Protein AF-A0A956V725-F1 (afdb_monomer_lite)

Foldseek 3Di:
DDDLVVLLVLLVQCVVPPDPVSLVVCLPVWFLVVLLVLLQVVLQVQLVVLCVVPNVRNVCSNCCSNVVLVVVLVVVVVVCVVVVHPGDSTSSSSSCSSHSDND

Structure (mmCIF, N/CA/C/O backbone):
data_AF-A0A956V725-F1
#
_entry.id   AF-A0A956V725-F1
#
loop_
_atom_site.group_PDB
_atom_site.id
_atom_site.type_symbol
_atom_site.label_atom_id
_atom_site.label_alt_id
_atom_site.label_comp_id
_atom_site.label_asym_id
_atom_site.label_entity_id
_atom_site.label_seq_id
_atom_site.pdbx_PDB_ins_code
_atom_site.Cartn_x
_atom_site.Cartn_y
_atom_site.Cartn_z
_atom_site.occupancy
_atom_site.B_iso_or_equiv
_atom_site.auth_seq_id
_atom_site.auth_comp_id
_atom_site.auth_asym_id
_atom_site.auth_atom_id
_atom_site.pdbx_PDB_model_num
ATOM 1 N N . MET A 1 1 ? 3.179 10.129 11.686 1.00 77.94 1 MET A N 1
ATOM 2 C CA . MET A 1 1 ? 3.816 9.375 10.593 1.00 77.94 1 MET A CA 1
ATOM 3 C C . MET A 1 1 ? 4.349 8.094 11.187 1.00 77.94 1 MET A C 1
ATOM 5 O O . MET A 1 1 ? 5.145 8.166 12.122 1.00 77.94 1 MET A O 1
ATOM 9 N N . ALA A 1 2 ? 3.841 6.963 10.714 1.00 87.62 2 ALA A N 1
ATOM 10 C CA . ALA A 1 2 ? 4.284 5.643 11.144 1.00 87.62 2 ALA A CA 1
ATOM 11 C C . ALA A 1 2 ? 5.670 5.337 10.561 1.00 87.62 2 ALA A C 1
ATOM 13 O O . ALA A 1 2 ? 5.997 5.741 9.444 1.00 87.62 2 ALA A O 1
ATOM 14 N N . GLN A 1 3 ? 6.500 4.615 11.308 1.00 94.25 3 GLN A N 1
ATOM 15 C CA . GLN A 1 3 ? 7.783 4.156 10.774 1.00 94.25 3 GLN A CA 1
ATOM 16 C C . GLN A 1 3 ? 7.573 2.911 9.906 1.00 94.25 3 GLN A C 1
ATOM 18 O O . GLN A 1 3 ? 6.764 2.049 10.236 1.00 94.25 3 GLN A O 1
ATOM 23 N N . VAL A 1 4 ? 8.355 2.751 8.834 1.00 94.19 4 VAL A N 1
ATOM 24 C CA . VAL A 1 4 ? 8.256 1.571 7.948 1.00 94.19 4 VAL A CA 1
ATOM 25 C C . VAL A 1 4 ? 8.417 0.258 8.727 1.00 94.19 4 VAL A C 1
ATOM 27 O O . VAL A 1 4 ? 7.700 -0.703 8.474 1.00 94.19 4 VAL A O 1
ATOM 30 N N . SER A 1 5 ? 9.309 0.217 9.721 1.00 95.31 5 SER A N 1
ATOM 31 C CA . SER A 1 5 ? 9.511 -0.956 10.587 1.00 95.31 5 SER A CA 1
ATOM 32 C C . SER A 1 5 ? 8.289 -1.309 11.441 1.00 95.31 5 SER A C 1
ATOM 34 O O . SER A 1 5 ? 8.093 -2.474 11.787 1.00 95.31 5 SER A O 1
ATOM 36 N N . GLU A 1 6 ? 7.475 -0.318 11.792 1.00 95.56 6 GLU A N 1
ATOM 37 C CA . GLU A 1 6 ? 6.207 -0.504 12.486 1.00 95.56 6 GLU A CA 1
ATOM 38 C C . GLU A 1 6 ? 5.157 -1.053 11.518 1.00 95.56 6 GLU A C 1
ATOM 40 O O . GLU A 1 6 ? 4.541 -2.077 11.803 1.00 95.56 6 GLU A O 1
ATOM 45 N N . MET A 1 7 ? 5.044 -0.457 10.327 1.00 96.38 7 MET A N 1
ATOM 46 C CA . MET A 1 7 ? 4.117 -0.911 9.285 1.00 96.38 7 MET A CA 1
ATOM 47 C C . MET A 1 7 ? 4.373 -2.365 8.872 1.00 96.38 7 MET A C 1
ATOM 49 O O . MET A 1 7 ? 3.421 -3.118 8.717 1.00 96.38 7 MET A O 1
ATOM 53 N N . ILE A 1 8 ? 5.634 -2.807 8.783 1.00 96.19 8 ILE A N 1
ATOM 54 C CA . ILE A 1 8 ? 5.980 -4.222 8.531 1.00 96.19 8 ILE A CA 1
ATOM 55 C C . ILE A 1 8 ? 5.419 -5.141 9.630 1.00 96.19 8 ILE A C 1
ATOM 57 O O . ILE A 1 8 ? 4.880 -6.212 9.351 1.00 96.19 8 ILE A O 1
ATOM 61 N N . GLN A 1 9 ? 5.517 -4.738 10.900 1.00 95.50 9 GLN A N 1
ATOM 62 C CA . GLN A 1 9 ? 4.992 -5.540 12.009 1.00 95.50 9 GLN A CA 1
ATOM 63 C C . GLN A 1 9 ? 3.464 -5.616 11.984 1.00 95.50 9 GLN A C 1
ATOM 65 O O . GLN A 1 9 ? 2.909 -6.694 12.204 1.00 95.50 9 GLN A O 1
ATOM 70 N N . GLN A 1 10 ? 2.804 -4.496 11.689 1.00 95.75 10 GLN A N 1
ATOM 71 C CA . GLN A 1 10 ? 1.350 -4.422 11.560 1.00 95.75 10 GLN A CA 1
ATOM 72 C C . GLN A 1 10 ? 0.852 -5.223 10.347 1.00 95.75 10 GLN A C 1
ATOM 74 O O . GLN A 1 10 ? -0.065 -6.025 10.485 1.00 95.75 10 GLN A O 1
ATOM 79 N N . SER A 1 11 ? 1.510 -5.085 9.193 1.00 95.88 11 SER A N 1
ATOM 80 C CA . SER A 1 11 ? 1.284 -5.872 7.972 1.00 95.88 11 SER A CA 1
ATOM 81 C C . SER A 1 11 ? 1.331 -7.369 8.260 1.00 95.88 11 SER A C 1
ATOM 83 O O . SER A 1 11 ? 0.377 -8.100 7.980 1.00 95.88 11 SER A O 1
ATOM 85 N N . ARG A 1 12 ? 2.377 -7.826 8.960 1.00 95.62 12 ARG A N 1
ATOM 86 C CA . ARG A 1 12 ? 2.479 -9.218 9.402 1.00 95.62 12 ARG A CA 1
ATOM 87 C C . ARG A 1 12 ? 1.285 -9.636 10.258 1.00 95.62 12 ARG A C 1
ATOM 89 O O . ARG A 1 12 ? 0.774 -10.739 10.072 1.00 95.62 12 ARG A O 1
ATOM 96 N N . GLU A 1 13 ? 0.843 -8.813 11.207 1.00 95.06 13 GLU A N 1
ATOM 97 C CA . GLU A 1 13 ? -0.319 -9.138 12.044 1.00 95.06 13 GLU A CA 1
ATOM 98 C C . GLU A 1 13 ? -1.614 -9.212 11.226 1.00 95.06 13 GLU A C 1
ATOM 100 O O . GLU A 1 13 ? -2.335 -10.203 11.329 1.00 95.06 13 GLU A O 1
ATOM 105 N N . VAL A 1 14 ? -1.866 -8.224 10.368 1.00 94.69 14 VAL A N 1
ATOM 106 C CA . VAL A 1 14 ? -3.041 -8.163 9.489 1.00 94.69 14 VAL A CA 1
ATOM 107 C C . VAL A 1 14 ? -3.112 -9.382 8.564 1.00 94.69 14 VAL A C 1
ATOM 109 O O . VAL A 1 14 ? -4.170 -9.994 8.422 1.00 94.69 14 VAL A O 1
ATOM 112 N N . VAL A 1 15 ? -1.981 -9.777 7.979 1.00 94.38 15 VAL A N 1
ATOM 113 C CA . VAL A 1 15 ? -1.894 -10.899 7.033 1.00 94.38 15 VAL A CA 1
ATOM 114 C C . VAL A 1 15 ? -1.996 -12.250 7.741 1.00 94.38 15 VAL A C 1
ATOM 116 O O . VAL A 1 15 ? -2.622 -13.173 7.224 1.00 94.38 15 VAL A O 1
ATOM 119 N N . THR A 1 16 ? -1.400 -12.394 8.928 1.00 95.69 16 THR A N 1
ATOM 120 C CA . THR A 1 16 ? -1.404 -13.674 9.664 1.00 95.69 16 THR A CA 1
ATOM 121 C C . THR A 1 16 ? -2.652 -13.884 10.518 1.00 95.69 16 THR A C 1
ATOM 123 O O . THR A 1 16 ? -2.984 -15.026 10.840 1.00 95.69 16 THR A O 1
ATOM 126 N N . LYS A 1 17 ? -3.354 -12.808 10.888 1.00 94.50 17 LYS A N 1
ATOM 127 C CA . LYS A 1 17 ? -4.581 -12.832 11.695 1.00 94.50 17 LYS A CA 1
ATOM 128 C C . LYS A 1 17 ? -5.655 -11.930 11.068 1.00 94.50 17 LYS A C 1
ATOM 130 O O . LYS A 1 17 ? -6.051 -10.939 11.690 1.00 94.50 17 LYS A O 1
ATOM 135 N N . PRO A 1 18 ? -6.152 -12.252 9.862 1.00 92.19 18 PRO A N 1
ATOM 136 C CA . PRO A 1 18 ? -7.112 -11.406 9.163 1.00 92.19 18 PRO A CA 1
ATOM 137 C C . PRO A 1 18 ? -8.462 -11.410 9.891 1.00 92.19 18 PRO A C 1
ATOM 139 O O . PRO A 1 18 ? -9.162 -12.421 9.938 1.00 92.19 18 PRO A O 1
ATOM 142 N N . SER A 1 19 ? -8.829 -10.277 10.488 1.00 92.75 19 SER A N 1
ATOM 143 C CA . SER A 1 19 ? -10.119 -10.081 11.157 1.00 92.75 19 SER A CA 1
ATOM 144 C C . SER A 1 19 ? -10.464 -8.598 11.212 1.00 92.75 19 SER A C 1
ATOM 146 O O . SER A 1 19 ? -9.551 -7.776 11.241 1.00 92.75 19 SER A O 1
ATOM 148 N N . VAL A 1 20 ? -11.755 -8.252 11.279 1.00 89.81 20 VAL A N 1
ATOM 149 C CA . VAL A 1 20 ? -12.214 -6.854 11.423 1.00 89.81 20 VAL A CA 1
ATOM 150 C C . VAL A 1 20 ? -11.490 -6.163 12.579 1.00 89.81 20 VAL A C 1
ATOM 152 O O . VAL A 1 20 ? -10.888 -5.117 12.382 1.00 89.81 20 VAL A O 1
ATOM 155 N N . ALA A 1 21 ? -11.410 -6.826 13.734 1.00 92.00 21 ALA A N 1
ATOM 156 C CA . ALA A 1 21 ? -10.706 -6.310 14.904 1.00 92.00 21 ALA A CA 1
ATOM 157 C C . ALA A 1 21 ? -9.201 -6.066 14.667 1.00 92.00 21 ALA A C 1
ATOM 159 O O . ALA A 1 21 ? -8.629 -5.156 15.261 1.00 92.00 21 ALA A O 1
ATOM 160 N N . SER A 1 22 ? -8.542 -6.868 13.821 1.00 90.44 22 SER A N 1
ATOM 161 C CA . SER A 1 22 ? -7.131 -6.660 13.459 1.00 90.44 22 SER A CA 1
ATOM 162 C C . SER A 1 22 ? -6.950 -5.456 12.531 1.00 90.44 22 SER A C 1
ATOM 164 O O . SER A 1 22 ? -5.959 -4.748 12.657 1.00 90.44 22 SER A O 1
ATOM 166 N N . PHE A 1 23 ? -7.889 -5.223 11.610 1.00 88.88 23 PHE A N 1
ATOM 167 C CA . PHE A 1 23 ? -7.859 -4.068 10.708 1.00 88.88 23 PHE A CA 1
ATOM 168 C C . PHE A 1 23 ? -8.189 -2.767 11.452 1.00 88.88 23 PHE A C 1
ATOM 170 O O . PHE A 1 23 ? -7.416 -1.817 11.376 1.00 88.88 23 PHE A O 1
ATOM 177 N N . GLU A 1 24 ? -9.269 -2.756 12.239 1.00 90.81 24 GLU A N 1
ATOM 178 C CA . GLU A 1 24 ? -9.689 -1.604 13.055 1.00 90.81 24 GLU A CA 1
ATOM 179 C C . GLU A 1 24 ? -8.606 -1.194 14.060 1.00 90.81 24 GLU A C 1
ATOM 181 O O . GLU A 1 24 ? -8.381 -0.011 14.291 1.00 90.81 24 GLU A O 1
ATOM 186 N N . ARG A 1 25 ? -7.846 -2.156 14.609 1.00 93.31 25 ARG A N 1
ATOM 187 C CA . ARG A 1 25 ? -6.723 -1.865 15.516 1.00 93.31 25 ARG A CA 1
ATOM 188 C C . ARG A 1 25 ? -5.705 -0.889 14.918 1.00 93.31 25 ARG A C 1
ATOM 190 O O . ARG A 1 25 ? -5.098 -0.133 15.675 1.00 93.31 25 ARG A O 1
ATOM 197 N N . TYR A 1 26 ? -5.491 -0.930 13.605 1.00 94.69 26 TYR A N 1
ATOM 198 C CA . TYR A 1 26 ? -4.469 -0.129 12.934 1.00 94.69 26 TYR A CA 1
ATOM 199 C C . TYR A 1 26 ? -5.033 1.007 12.088 1.00 94.69 26 TYR A C 1
ATOM 201 O O . TYR A 1 26 ? -4.249 1.773 11.534 1.00 94.69 26 TYR A O 1
ATOM 209 N N . GLU A 1 27 ? -6.354 1.172 12.017 1.00 90.75 27 GLU A N 1
ATOM 210 C CA . GLU A 1 27 ? -6.969 2.119 11.084 1.00 90.75 27 GLU A CA 1
ATOM 211 C C . GLU A 1 27 ? -6.513 3.564 11.305 1.00 90.75 27 GLU A C 1
ATOM 213 O O . GLU A 1 27 ? -6.259 4.286 10.346 1.00 90.75 27 GLU A O 1
ATOM 218 N N . THR A 1 28 ? -6.278 3.953 12.560 1.00 92.56 28 THR A N 1
ATOM 219 C CA . THR A 1 28 ? -5.802 5.293 12.930 1.00 92.56 28 THR A CA 1
ATOM 220 C C . THR A 1 28 ? -4.294 5.360 13.190 1.00 92.56 28 THR A C 1
ATOM 222 O O . THR A 1 28 ? -3.807 6.350 13.736 1.00 92.56 28 THR A O 1
ATOM 225 N N . SER A 1 29 ? -3.541 4.298 12.886 1.00 94.00 29 SER A N 1
ATOM 226 C CA . SER A 1 29 ? -2.105 4.223 13.206 1.00 94.00 29 SER A CA 1
ATOM 227 C C . SER A 1 29 ? -1.220 4.970 12.203 1.00 94.00 29 SER A C 1
ATOM 229 O O . SER A 1 29 ? -0.037 5.191 12.464 1.00 94.00 29 SER A O 1
ATOM 231 N N . GLY A 1 30 ? -1.780 5.437 11.087 1.00 93.25 30 GLY A N 1
ATOM 232 C CA . GLY A 1 30 ? -1.063 6.303 10.164 1.00 93.25 30 GLY A CA 1
ATOM 233 C C . GLY A 1 30 ? -1.961 7.043 9.189 1.00 93.25 30 GLY A C 1
ATOM 234 O O . GLY A 1 30 ? -3.161 7.194 9.392 1.00 93.25 30 GLY A O 1
ATOM 235 N N . THR A 1 31 ? -1.322 7.577 8.156 1.00 95.81 31 THR A N 1
ATOM 236 C CA . THR A 1 31 ? -1.908 8.514 7.193 1.00 95.81 31 THR A CA 1
ATOM 237 C C . THR A 1 31 ? -1.818 7.974 5.769 1.00 95.81 31 THR A C 1
ATOM 239 O O . THR A 1 31 ? -1.072 7.028 5.491 1.00 95.81 31 THR A O 1
ATOM 242 N N . MET A 1 32 ? -2.489 8.632 4.821 1.00 94.62 32 MET A N 1
ATOM 243 C CA . MET A 1 32 ? -2.293 8.355 3.399 1.00 94.62 32 MET A CA 1
ATOM 244 C C . MET A 1 32 ? -0.830 8.538 2.976 1.00 94.62 32 MET A C 1
ATOM 246 O O . MET A 1 32 ? -0.337 7.769 2.157 1.00 94.62 32 MET A O 1
ATOM 250 N N . GLN A 1 33 ? -0.097 9.500 3.546 1.00 95.56 33 GLN A N 1
ATOM 251 C CA . GLN A 1 33 ? 1.328 9.663 3.241 1.00 95.56 33 GLN A CA 1
ATOM 252 C C . GLN A 1 33 ? 2.146 8.434 3.667 1.00 95.56 33 GLN A C 1
ATOM 254 O O . GLN A 1 33 ? 2.999 7.981 2.903 1.00 95.56 33 GLN A O 1
ATOM 259 N N . ASP A 1 34 ? 1.863 7.870 4.844 1.00 96.56 34 ASP A N 1
ATOM 260 C CA . ASP A 1 34 ? 2.529 6.655 5.329 1.00 96.56 34 ASP A CA 1
ATOM 261 C C . ASP A 1 34 ? 2.225 5.460 4.402 1.00 96.56 34 ASP A C 1
ATOM 263 O O . ASP A 1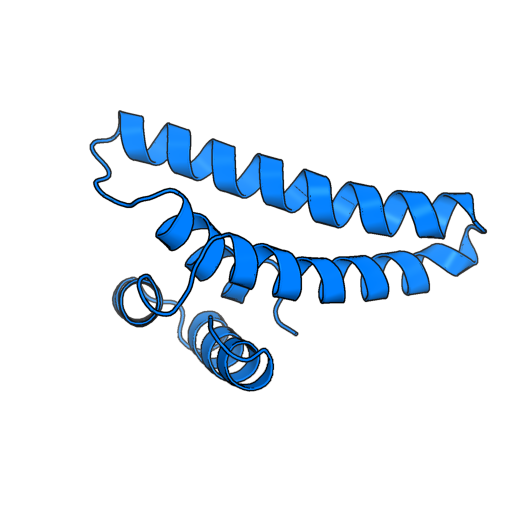 34 ? 3.136 4.738 3.990 1.00 96.56 34 ASP A O 1
ATOM 267 N N . ALA A 1 35 ? 0.962 5.320 3.978 1.00 96.44 35 ALA A N 1
ATOM 268 C CA . ALA A 1 35 ? 0.537 4.317 3.000 1.00 96.44 35 ALA A CA 1
ATOM 269 C C . ALA A 1 35 ? 1.312 4.432 1.677 1.00 96.44 35 ALA A C 1
ATOM 271 O O . ALA A 1 35 ? 1.796 3.436 1.138 1.00 96.44 35 ALA A O 1
ATOM 272 N N . LEU A 1 36 ? 1.475 5.656 1.162 1.00 95.81 36 LEU A N 1
ATOM 273 C CA . LEU A 1 36 ? 2.207 5.903 -0.080 1.00 95.81 36 LEU A CA 1
ATOM 274 C C . LEU A 1 36 ? 3.690 5.581 0.038 1.00 95.81 36 LEU A C 1
ATOM 276 O O . LEU A 1 36 ? 4.252 5.036 -0.908 1.00 95.81 36 LEU A O 1
ATOM 280 N N . ILE A 1 37 ? 4.321 5.874 1.175 1.00 96.44 37 ILE A N 1
ATOM 281 C CA . ILE A 1 37 ? 5.721 5.503 1.413 1.00 96.44 37 ILE A CA 1
ATOM 282 C C . ILE A 1 37 ? 5.867 3.977 1.393 1.00 96.44 37 ILE A C 1
ATOM 284 O O . ILE A 1 37 ? 6.754 3.452 0.718 1.00 96.44 37 ILE A O 1
ATOM 288 N N . TYR A 1 38 ? 4.975 3.260 2.076 1.00 96.50 38 TYR A N 1
ATOM 289 C CA . TYR A 1 38 ? 5.015 1.800 2.147 1.00 96.50 38 TYR A CA 1
ATOM 290 C C . TYR A 1 38 ? 4.795 1.146 0.772 1.00 96.50 38 TYR A C 1
ATOM 292 O O . TYR A 1 38 ? 5.579 0.295 0.345 1.00 96.50 38 TYR A O 1
ATOM 300 N N . VAL A 1 39 ? 3.806 1.619 0.007 1.00 97.56 39 VAL A N 1
ATOM 301 C CA . VAL A 1 39 ? 3.546 1.129 -1.358 1.00 97.56 39 VAL A CA 1
ATOM 302 C C . VAL A 1 39 ? 4.624 1.586 -2.349 1.00 97.56 39 VAL A C 1
ATOM 304 O O . VAL A 1 39 ? 4.915 0.868 -3.302 1.00 97.56 39 VAL A O 1
ATOM 307 N N . ALA A 1 40 ? 5.289 2.725 -2.137 1.00 97.06 40 ALA A N 1
ATOM 308 C CA . ALA A 1 40 ? 6.418 3.140 -2.972 1.00 97.06 40 ALA A CA 1
ATOM 309 C C . ALA A 1 40 ? 7.612 2.180 -2.852 1.00 97.06 40 ALA A C 1
ATOM 311 O O . ALA A 1 40 ? 8.263 1.896 -3.859 1.00 97.06 40 ALA A O 1
ATOM 312 N N . ILE A 1 41 ? 7.865 1.623 -1.662 1.00 97.25 41 ILE A N 1
ATOM 313 C CA . ILE A 1 41 ? 8.881 0.574 -1.473 1.00 97.25 41 ILE A CA 1
ATOM 314 C C . ILE A 1 41 ? 8.510 -0.665 -2.298 1.00 97.25 41 ILE A C 1
ATOM 316 O O . ILE A 1 41 ? 9.335 -1.196 -3.042 1.00 97.25 41 ILE A O 1
ATOM 320 N N . ALA A 1 42 ? 7.245 -1.078 -2.243 1.00 95.25 42 ALA A N 1
ATOM 321 C CA . ALA A 1 42 ? 6.727 -2.179 -3.048 1.00 95.25 42 ALA A CA 1
ATOM 322 C C . ALA A 1 42 ? 6.828 -1.937 -4.558 1.00 95.25 42 ALA A C 1
ATOM 324 O O . ALA A 1 42 ? 7.165 -2.838 -5.328 1.00 95.25 42 ALA A O 1
ATOM 325 N N . ALA A 1 43 ? 6.533 -0.710 -4.987 1.00 97.25 43 ALA A N 1
ATOM 326 C CA . ALA A 1 43 ? 6.614 -0.296 -6.376 1.00 97.25 43 ALA A CA 1
ATOM 327 C C . ALA A 1 43 ? 8.064 -0.324 -6.870 1.00 97.25 43 ALA A C 1
ATOM 329 O O . ALA A 1 43 ? 8.313 -0.784 -7.983 1.00 97.25 43 ALA A O 1
ATOM 330 N N . ALA A 1 44 ? 9.025 0.085 -6.034 1.00 97.56 44 ALA A N 1
ATOM 331 C CA . ALA A 1 44 ? 10.445 -0.037 -6.342 1.00 97.56 44 ALA A CA 1
ATOM 332 C C . ALA A 1 44 ? 10.858 -1.508 -6.524 1.00 97.56 44 ALA A C 1
ATOM 334 O O . ALA A 1 44 ? 11.506 -1.833 -7.517 1.00 97.56 44 ALA A O 1
ATOM 335 N N . ILE A 1 45 ? 10.424 -2.409 -5.633 1.00 96.38 45 ILE A N 1
ATOM 336 C CA . ILE A 1 45 ? 10.668 -3.858 -5.768 1.00 96.38 45 ILE A CA 1
ATOM 337 C C . ILE A 1 45 ? 1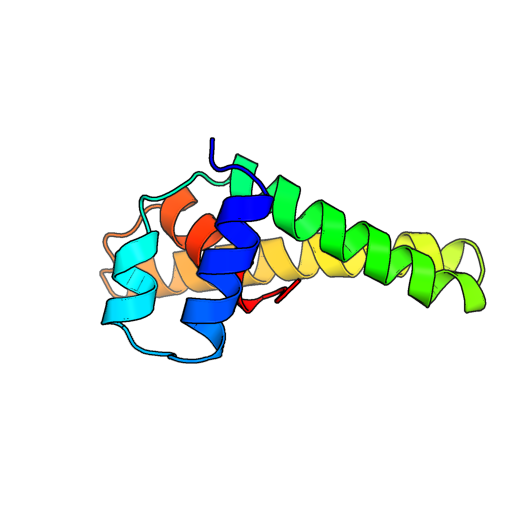0.048 -4.388 -7.067 1.00 96.38 45 ILE A C 1
ATOM 339 O O . ILE A 1 45 ? 10.725 -5.049 -7.850 1.00 96.38 45 ILE A O 1
ATOM 343 N N . SER A 1 46 ? 8.788 -4.048 -7.337 1.00 96.00 46 SER A N 1
ATOM 344 C CA . SER A 1 46 ? 8.070 -4.481 -8.543 1.00 96.00 46 SER A CA 1
ATOM 345 C C . SER A 1 46 ? 8.745 -3.986 -9.824 1.00 96.00 46 SER A C 1
ATOM 347 O O . SER A 1 46 ? 8.882 -4.741 -10.785 1.00 96.00 46 SER A O 1
ATOM 349 N N . GLY A 1 47 ? 9.233 -2.743 -9.830 1.00 97.38 47 GLY A N 1
ATOM 350 C CA . GLY A 1 47 ? 10.046 -2.208 -10.918 1.00 97.38 47 GLY A CA 1
ATOM 351 C C . GLY A 1 47 ? 11.343 -2.989 -11.109 1.00 97.38 47 GLY A C 1
ATOM 352 O O . GLY A 1 47 ? 11.666 -3.378 -12.229 1.00 97.38 47 GLY A O 1
ATOM 353 N N . LEU A 1 48 ? 12.086 -3.251 -10.030 1.00 97.62 48 LEU A N 1
ATOM 354 C CA . LEU A 1 48 ? 13.338 -4.012 -10.098 1.00 97.62 48 LEU A CA 1
ATOM 355 C C . LEU A 1 48 ? 13.118 -5.423 -10.657 1.00 97.62 48 LEU A C 1
ATOM 357 O O . LEU A 1 48 ? 13.909 -5.877 -11.480 1.00 97.62 48 LEU A O 1
ATOM 361 N N . LEU A 1 49 ? 12.024 -6.089 -10.280 1.00 96.00 49 LEU A N 1
ATOM 362 C CA . LEU A 1 49 ? 11.637 -7.382 -10.855 1.00 96.00 49 LEU A CA 1
ATOM 363 C C . LEU A 1 49 ? 11.273 -7.266 -12.345 1.00 96.00 49 LEU A C 1
ATOM 365 O O . LEU A 1 49 ? 11.605 -8.146 -13.138 1.00 96.00 49 LEU A O 1
ATOM 369 N N . GLY A 1 50 ? 10.645 -6.158 -12.742 1.00 96.81 50 GLY A N 1
ATOM 370 C CA . GLY A 1 50 ? 10.323 -5.846 -14.135 1.00 96.81 50 GLY A CA 1
ATOM 371 C C . GLY A 1 50 ? 11.536 -5.511 -15.011 1.00 96.81 50 GLY A C 1
ATOM 372 O O . GLY A 1 50 ? 11.415 -5.522 -16.236 1.00 96.81 50 GLY A O 1
ATOM 373 N N . LEU A 1 51 ? 12.713 -5.257 -14.428 1.00 96.06 51 LEU A N 1
ATOM 374 C CA . LEU A 1 51 ? 13.911 -4.837 -15.165 1.00 96.06 51 LEU A CA 1
ATOM 375 C C . LEU A 1 51 ? 14.381 -5.869 -16.207 1.00 96.06 51 LEU A C 1
ATOM 377 O O . LEU A 1 51 ? 15.009 -5.492 -17.195 1.00 96.06 51 LEU A O 1
ATOM 381 N N . GLY A 1 52 ? 14.029 -7.150 -16.047 1.00 94.81 52 GLY A N 1
ATOM 382 C CA . GLY A 1 52 ? 14.285 -8.190 -17.054 1.00 94.81 52 GLY A CA 1
ATOM 383 C C . GLY A 1 52 ? 13.607 -7.929 -18.409 1.00 94.81 52 GLY A C 1
ATOM 384 O O . GLY A 1 52 ? 14.102 -8.379 -19.437 1.00 94.81 52 GLY A O 1
ATOM 385 N N . GLY A 1 53 ? 12.520 -7.148 -18.429 1.00 95.31 53 GLY A N 1
ATOM 386 C CA . GLY A 1 53 ? 11.871 -6.636 -19.643 1.00 95.31 53 GLY A CA 1
ATOM 387 C C . GLY A 1 53 ? 12.450 -5.304 -20.146 1.00 95.31 53 GLY A C 1
ATOM 388 O O . GLY A 1 53 ? 11.836 -4.639 -20.980 1.00 95.31 53 GLY A O 1
ATOM 389 N N . GLY A 1 54 ? 13.599 -4.876 -19.614 1.00 96.94 54 GLY A N 1
ATOM 390 C CA . GLY A 1 54 ? 14.228 -3.586 -19.885 1.00 96.94 54 GLY A CA 1
ATOM 391 C C . GLY A 1 54 ? 13.618 -2.427 -19.090 1.00 96.94 54 GLY A C 1
ATOM 392 O O . GLY A 1 54 ? 12.823 -2.609 -18.167 1.00 96.94 54 GLY A O 1
ATOM 393 N N . ILE A 1 55 ? 13.977 -1.197 -19.475 1.00 96.81 55 ILE A N 1
ATOM 394 C CA . ILE A 1 55 ? 13.499 0.036 -18.817 1.00 96.81 55 ILE A CA 1
ATOM 395 C C . ILE A 1 55 ? 11.965 0.138 -18.867 1.00 96.81 55 ILE A C 1
ATOM 397 O O . ILE A 1 55 ? 11.348 0.624 -17.922 1.00 96.81 55 ILE A O 1
ATOM 401 N N . GLY A 1 56 ? 11.339 -0.368 -19.935 1.00 97.56 56 GLY A N 1
ATOM 402 C CA . GLY A 1 56 ? 9.880 -0.427 -20.043 1.00 97.56 56 GLY A CA 1
ATOM 403 C C . GLY A 1 56 ? 9.242 -1.260 -18.929 1.00 97.56 56 GLY A C 1
ATOM 404 O O . GLY A 1 56 ? 8.258 -0.825 -18.336 1.00 97.56 56 GLY A O 1
ATOM 405 N N . GLY A 1 57 ? 9.836 -2.407 -18.584 1.00 97.50 57 GLY A N 1
ATOM 406 C CA . GLY A 1 57 ? 9.370 -3.248 -17.482 1.00 97.50 57 GLY A CA 1
ATOM 407 C C . GLY A 1 57 ? 9.584 -2.609 -16.106 1.00 97.50 57 GLY A C 1
ATOM 408 O O . GLY A 1 57 ? 8.682 -2.668 -15.272 1.00 97.50 57 GLY A O 1
ATOM 409 N N . LEU A 1 58 ? 10.710 -1.914 -15.897 1.00 97.12 58 LEU A N 1
ATOM 410 C CA . LEU A 1 58 ? 10.965 -1.128 -14.680 1.00 97.12 58 LEU A CA 1
ATOM 411 C C . LEU A 1 58 ? 9.876 -0.069 -14.457 1.00 97.12 58 LEU A C 1
ATOM 413 O O . LEU A 1 58 ? 9.248 -0.027 -13.399 1.00 97.12 58 LEU A O 1
ATOM 417 N N . ILE A 1 59 ? 9.644 0.780 -15.464 1.00 97.62 59 ILE A N 1
ATOM 418 C CA . ILE A 1 59 ? 8.662 1.868 -15.379 1.00 97.62 59 ILE A CA 1
ATOM 419 C C . ILE A 1 59 ? 7.256 1.292 -15.228 1.00 97.62 59 ILE A C 1
ATOM 421 O O . ILE A 1 59 ? 6.506 1.743 -14.363 1.00 97.62 59 ILE A O 1
ATOM 425 N N . SER A 1 60 ? 6.913 0.275 -16.025 1.00 97.12 60 SER A N 1
ATOM 426 C CA . SER A 1 60 ? 5.610 -0.380 -15.940 1.00 97.12 60 SER A CA 1
ATOM 427 C C . SER A 1 60 ? 5.368 -0.931 -14.539 1.00 97.12 60 SER A C 1
ATOM 429 O O . SER A 1 60 ? 4.328 -0.627 -13.974 1.00 97.12 60 SER A O 1
ATOM 431 N N . GLY A 1 61 ? 6.318 -1.666 -13.949 1.00 96.19 61 GLY A N 1
ATOM 432 C CA . GLY A 1 61 ? 6.161 -2.258 -12.617 1.00 96.19 61 GLY A CA 1
ATOM 433 C C . GLY A 1 61 ? 5.929 -1.220 -11.515 1.00 96.19 61 GLY A C 1
ATOM 434 O O . GLY A 1 61 ? 5.060 -1.410 -10.661 1.00 96.19 61 GLY A O 1
ATOM 435 N N . ILE A 1 62 ? 6.644 -0.090 -11.563 1.00 97.31 62 ILE A N 1
ATOM 436 C CA . ILE A 1 62 ? 6.440 1.019 -10.617 1.00 97.31 62 ILE A CA 1
ATOM 437 C C . ILE A 1 62 ? 5.042 1.622 -10.801 1.00 97.31 62 ILE A C 1
ATOM 439 O O . ILE A 1 62 ? 4.274 1.734 -9.842 1.00 97.31 62 ILE A O 1
ATOM 443 N N . VAL A 1 63 ? 4.702 1.994 -12.038 1.00 97.38 63 VAL A N 1
ATOM 444 C CA . VAL A 1 63 ? 3.457 2.700 -12.363 1.00 97.38 63 VAL A CA 1
ATOM 445 C C . VAL A 1 63 ? 2.239 1.832 -12.069 1.00 97.38 63 VAL A C 1
ATOM 447 O O . VAL A 1 63 ? 1.299 2.314 -11.439 1.00 97.38 63 VAL A O 1
ATOM 450 N N . THR A 1 64 ? 2.247 0.557 -12.464 1.00 96.56 64 THR A N 1
ATOM 451 C CA . THR A 1 64 ? 1.116 -0.349 -12.227 1.00 96.56 64 THR A CA 1
ATOM 452 C C . THR A 1 64 ? 0.900 -0.611 -10.744 1.00 96.56 64 THR A C 1
ATOM 454 O O . THR A 1 64 ? -0.247 -0.691 -10.317 1.00 96.56 64 THR A O 1
ATOM 457 N N . THR A 1 65 ? 1.969 -0.702 -9.947 1.00 96.31 65 THR A N 1
ATOM 458 C CA . THR A 1 65 ? 1.854 -0.928 -8.497 1.00 96.31 65 THR A CA 1
ATOM 459 C C . THR A 1 65 ? 1.245 0.281 -7.794 1.00 96.31 65 THR A C 1
ATOM 461 O O . T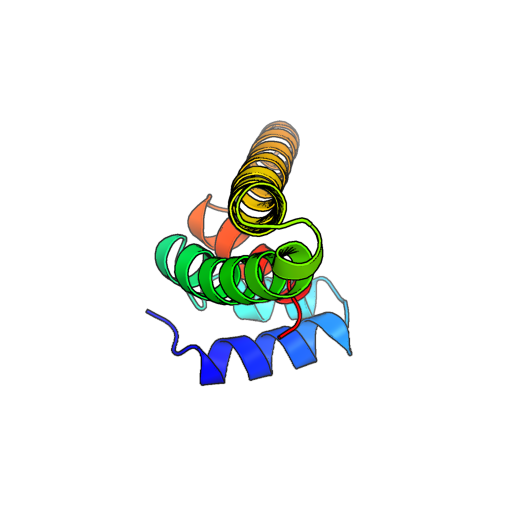HR A 1 65 ? 0.288 0.132 -7.035 1.00 96.31 65 THR A O 1
ATOM 464 N N . LEU A 1 66 ? 1.753 1.484 -8.087 1.00 96.50 66 LEU A N 1
ATOM 465 C CA . LEU A 1 66 ? 1.235 2.720 -7.499 1.00 96.50 66 LEU A CA 1
ATOM 466 C C . LEU A 1 66 ? -0.199 2.997 -7.958 1.00 96.50 66 LEU A C 1
ATOM 468 O O . LEU A 1 66 ? -1.087 3.160 -7.124 1.00 96.50 66 LEU A O 1
ATOM 472 N N . LEU A 1 67 ? -0.448 3.018 -9.272 1.00 97.25 67 LEU A N 1
ATOM 473 C CA . LEU A 1 67 ? -1.786 3.288 -9.802 1.00 97.25 67 LEU A CA 1
ATOM 474 C C . LEU A 1 67 ? -2.791 2.219 -9.378 1.00 97.25 67 LEU A C 1
ATOM 476 O O . LEU A 1 67 ? -3.909 2.567 -9.011 1.00 97.25 67 LEU A O 1
ATOM 480 N N . GLY A 1 68 ? -2.398 0.943 -9.384 1.00 96.94 68 GLY A N 1
ATOM 481 C CA . GLY A 1 68 ? -3.246 -0.155 -8.9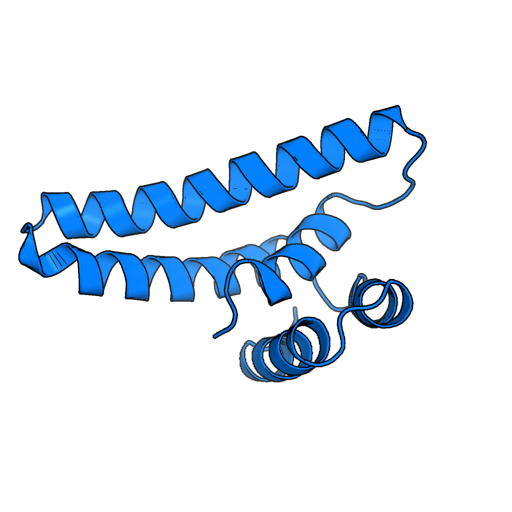30 1.00 96.94 68 GLY A CA 1
ATOM 482 C C . GLY A 1 68 ? -3.697 0.039 -7.484 1.00 96.94 68 GLY A C 1
ATOM 483 O O . GLY A 1 68 ? -4.892 -0.041 -7.208 1.00 96.94 68 GLY A O 1
ATOM 484 N N . PHE A 1 69 ? -2.767 0.392 -6.592 1.00 97.19 69 PHE A N 1
ATOM 485 C CA . PHE A 1 69 ? -3.084 0.694 -5.197 1.00 97.19 69 PHE A CA 1
ATOM 486 C C . PHE A 1 69 ? -4.024 1.897 -5.049 1.00 97.19 69 PHE A C 1
ATOM 488 O O . PHE A 1 69 ? -5.007 1.823 -4.313 1.00 97.19 69 PHE A O 1
ATOM 495 N N . PHE A 1 70 ? -3.751 3.000 -5.752 1.00 96.12 70 PHE A N 1
ATOM 496 C CA . PHE A 1 70 ? -4.596 4.196 -5.696 1.00 96.12 70 PHE A CA 1
ATOM 497 C C . PHE A 1 70 ?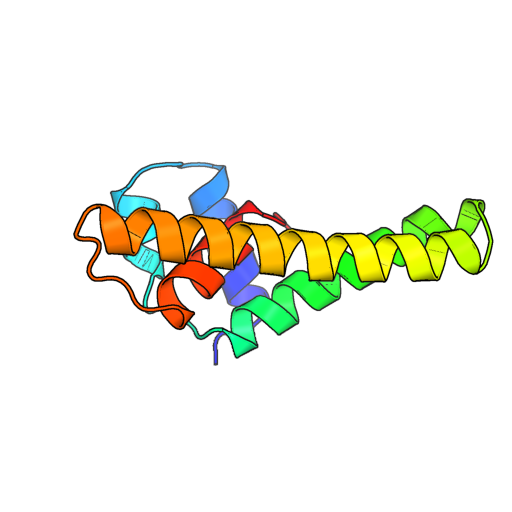 -6.019 3.916 -6.176 1.00 96.12 70 PHE A C 1
ATOM 499 O O . PHE A 1 70 ? -6.981 4.293 -5.506 1.00 96.12 70 PHE A O 1
ATOM 506 N N . ILE A 1 71 ? -6.148 3.244 -7.323 1.00 97.31 71 ILE A N 1
ATOM 507 C CA . ILE A 1 71 ? -7.443 2.879 -7.901 1.00 97.31 71 ILE A CA 1
ATOM 508 C C . ILE A 1 71 ? -8.196 1.969 -6.931 1.00 97.31 71 ILE A C 1
ATOM 510 O O . ILE A 1 71 ? -9.349 2.248 -6.615 1.00 97.31 71 ILE A O 1
ATOM 514 N N . PHE A 1 72 ? -7.542 0.925 -6.417 1.00 96.38 72 PHE A N 1
ATOM 515 C CA . PHE A 1 72 ? -8.135 0.000 -5.455 1.00 96.38 72 PHE A CA 1
ATOM 516 C C . PHE A 1 72 ? -8.644 0.721 -4.200 1.00 96.38 72 PHE A C 1
ATOM 518 O O . PHE A 1 72 ? -9.830 0.643 -3.877 1.00 96.38 72 PHE A O 1
ATOM 525 N N . THR A 1 73 ? -7.771 1.471 -3.530 1.00 96.38 73 THR A N 1
ATOM 526 C CA . THR A 1 73 ? -8.084 2.184 -2.286 1.00 96.38 73 THR A CA 1
ATOM 527 C C . THR A 1 73 ? -9.230 3.172 -2.481 1.00 96.38 73 THR A C 1
ATOM 529 O O . THR A 1 73 ? -10.173 3.192 -1.689 1.00 96.38 73 THR A O 1
ATOM 532 N N . TYR A 1 74 ? -9.197 3.963 -3.558 1.00 96.38 74 TYR A N 1
ATOM 533 C CA . TYR A 1 74 ? -10.232 4.959 -3.818 1.00 96.38 74 TYR A CA 1
ATOM 534 C C . TYR A 1 74 ? -11.576 4.321 -4.182 1.00 96.38 74 TYR A C 1
ATOM 536 O O . TYR A 1 74 ? -12.616 4.778 -3.708 1.00 96.38 74 TYR A O 1
ATOM 544 N N . LEU A 1 75 ? -11.567 3.246 -4.979 1.00 97.56 75 LEU A N 1
ATOM 545 C CA . LEU A 1 75 ? -12.783 2.502 -5.310 1.00 97.56 75 LEU A CA 1
ATOM 546 C C . LEU A 1 75 ? -13.443 1.947 -4.051 1.00 97.56 75 LEU A C 1
ATOM 548 O O . LEU A 1 75 ? -14.644 2.130 -3.867 1.00 97.56 75 LEU A O 1
ATOM 552 N N . ILE A 1 76 ? -12.675 1.313 -3.165 1.00 94.81 76 ILE A N 1
ATOM 553 C CA . ILE A 1 76 ? -13.239 0.754 -1.937 1.00 94.81 76 ILE A CA 1
ATOM 554 C C . ILE A 1 76 ? -13.705 1.855 -0.985 1.00 94.81 76 ILE A C 1
ATOM 556 O O . ILE A 1 76 ? -14.799 1.737 -0.439 1.00 94.81 76 ILE A O 1
ATOM 560 N N . PHE A 1 77 ? -12.948 2.945 -0.831 1.00 96.19 77 PHE A N 1
ATOM 561 C CA . PHE A 1 77 ? -13.398 4.101 -0.055 1.00 96.19 77 PHE A CA 1
ATOM 562 C C . PHE A 1 77 ? -14.740 4.635 -0.576 1.00 96.19 77 PHE A C 1
ATOM 564 O O . PHE A 1 77 ? -15.676 4.839 0.196 1.00 96.19 77 PHE A O 1
ATOM 571 N N . TRP A 1 78 ? -14.866 4.809 -1.893 1.00 97.56 78 TRP A N 1
ATOM 572 C CA . TRP A 1 78 ? -16.084 5.310 -2.527 1.00 97.56 78 TRP A CA 1
ATOM 573 C C . TRP A 1 78 ? -17.273 4.357 -2.350 1.00 97.56 78 TRP A C 1
ATOM 575 O O . TRP A 1 78 ? -18.351 4.791 -1.940 1.00 97.56 78 TRP A O 1
ATOM 585 N N . ILE A 1 79 ? -17.071 3.057 -2.588 1.00 97.44 79 ILE A N 1
ATOM 586 C CA . ILE A 1 79 ? -18.086 2.015 -2.369 1.00 97.44 79 ILE A CA 1
ATOM 587 C C . ILE A 1 79 ? -18.502 1.970 -0.891 1.00 97.44 79 ILE A C 1
ATOM 589 O O . ILE A 1 79 ? -19.693 1.900 -0.584 1.00 97.44 79 ILE A O 1
ATOM 593 N N . GLY A 1 80 ? -17.536 2.040 0.026 1.00 95.25 80 GLY A N 1
ATOM 594 C CA . GLY A 1 80 ? -17.770 2.043 1.467 1.00 95.25 80 GLY A CA 1
ATOM 595 C C . GLY A 1 80 ? -18.584 3.256 1.907 1.00 95.25 80 GLY A C 1
ATOM 596 O O . GLY A 1 80 ? -19.570 3.099 2.626 1.00 95.25 80 GLY A O 1
ATOM 597 N N . LYS A 1 81 ? -18.254 4.456 1.410 1.00 95.88 81 LYS A N 1
ATOM 598 C CA . LYS A 1 81 ? -19.025 5.678 1.688 1.00 95.88 81 LYS A CA 1
ATOM 599 C C . LYS A 1 81 ? -20.480 5.572 1.235 1.00 95.88 81 LYS A C 1
ATOM 601 O O . LYS A 1 81 ? -21.366 5.997 1.971 1.00 95.88 81 LYS A O 1
ATOM 606 N N . GLN A 1 82 ? -20.748 4.981 0.071 1.00 96.69 82 GLN A N 1
ATOM 607 C CA . GLN A 1 82 ? -22.125 4.780 -0.404 1.00 96.69 82 GLN A CA 1
ATOM 608 C C . GLN A 1 82 ? -22.936 3.822 0.467 1.00 96.69 82 GLN A C 1
ATOM 610 O O . GLN A 1 82 ? -24.151 3.962 0.562 1.00 96.69 82 GLN A O 1
ATOM 615 N N . GLN A 1 83 ? -22.267 2.876 1.121 1.00 96.56 83 GLN A N 1
ATOM 616 C CA . GLN A 1 83 ? -22.884 1.915 2.033 1.00 96.56 83 GLN A CA 1
ATOM 617 C C . GLN A 1 83 ? -22.948 2.422 3.486 1.00 96.56 83 GLN A C 1
ATOM 619 O O . GLN A 1 83 ? -23.249 1.650 4.391 1.00 96.56 83 GLN A O 1
ATOM 624 N N . GLY A 1 84 ? -22.684 3.713 3.721 1.00 95.44 84 GLY A N 1
ATOM 625 C CA . GLY A 1 84 ? -22.745 4.330 5.052 1.00 95.44 84 GLY A CA 1
ATOM 626 C C . GLY A 1 84 ? -21.447 4.242 5.862 1.00 95.44 84 GLY A C 1
ATOM 627 O O . GLY A 1 84 ? -21.459 4.526 7.057 1.00 95.44 84 GLY A O 1
ATOM 628 N N . GLY A 1 85 ? -20.326 3.873 5.236 1.00 91.62 85 GLY A N 1
ATOM 629 C CA . GLY A 1 85 ? -19.016 3.816 5.880 1.00 91.62 85 GLY A CA 1
ATOM 630 C C . GLY A 1 85 ? -18.565 5.173 6.431 1.00 91.62 85 GLY A C 1
ATOM 631 O O . GLY A 1 85 ? -18.635 6.210 5.761 1.00 91.62 85 GLY A O 1
ATOM 632 N N . THR A 1 86 ? -18.061 5.172 7.661 1.00 91.69 86 THR A N 1
ATOM 633 C CA . THR A 1 86 ? -17.632 6.386 8.369 1.00 91.69 86 THR A CA 1
ATOM 634 C C . THR A 1 86 ? -16.155 6.705 8.183 1.00 91.69 86 THR A C 1
ATOM 636 O O . THR A 1 86 ? -15.799 7.875 8.291 1.00 91.69 86 THR A O 1
ATOM 639 N N . GLY A 1 87 ? -15.336 5.717 7.808 1.00 90.38 87 GLY A N 1
ATOM 640 C CA . GLY A 1 87 ? -13.884 5.859 7.689 1.00 90.38 87 GLY A CA 1
ATOM 641 C C . GLY A 1 87 ? -13.428 6.979 6.747 1.00 90.38 87 GLY A C 1
ATOM 642 O O . GLY A 1 87 ? -14.139 7.366 5.803 1.00 90.38 87 GLY A O 1
ATOM 643 N N . SER A 1 88 ? -12.250 7.521 7.030 1.00 95.00 88 SER A N 1
ATOM 644 C CA . SER A 1 88 ? -11.552 8.531 6.236 1.00 95.00 88 SER A CA 1
ATOM 645 C C . SER A 1 88 ? -10.686 7.893 5.142 1.00 95.00 88 SER A C 1
ATOM 647 O O . SER A 1 88 ? -10.390 6.700 5.168 1.00 95.00 88 SER A O 1
ATOM 649 N N . LEU A 1 89 ? -10.278 8.687 4.146 1.00 95.12 89 LEU A N 1
ATOM 650 C CA . LEU A 1 89 ? -9.382 8.190 3.096 1.00 95.12 89 LEU A CA 1
ATOM 651 C C . LEU A 1 89 ? -8.008 7.804 3.666 1.00 95.12 89 LEU A C 1
ATOM 653 O O . LEU A 1 89 ? -7.412 6.847 3.184 1.00 95.12 89 LEU A O 1
ATOM 657 N N . ASP A 1 90 ? -7.539 8.517 4.694 1.00 96.12 90 ASP A N 1
ATOM 658 C CA . ASP A 1 90 ? -6.288 8.212 5.392 1.00 96.12 90 ASP A CA 1
ATOM 659 C C . ASP A 1 90 ? -6.343 6.833 6.054 1.00 96.12 90 ASP A C 1
ATOM 661 O O . ASP A 1 90 ? -5.461 6.011 5.813 1.00 96.12 90 ASP A O 1
ATOM 665 N N . GLU A 1 91 ? -7.408 6.557 6.812 1.00 95.25 91 GLU A N 1
ATOM 666 C CA . GLU A 1 91 ? -7.609 5.276 7.504 1.00 95.25 91 GLU A CA 1
ATOM 667 C C . GLU A 1 91 ? -7.682 4.108 6.514 1.00 95.25 91 GLU A C 1
ATOM 669 O O . GLU A 1 91 ? -7.018 3.082 6.693 1.00 95.25 91 GLU A O 1
ATOM 674 N N . VAL A 1 92 ? -8.449 4.274 5.428 1.00 95.12 92 VAL A N 1
ATOM 675 C CA . VAL A 1 92 ? -8.590 3.240 4.394 1.00 95.12 92 VAL A CA 1
ATOM 676 C C . VAL A 1 92 ? -7.263 3.014 3.675 1.00 95.12 92 VAL A C 1
ATOM 678 O O . VAL A 1 92 ? -6.835 1.870 3.546 1.00 95.12 92 VAL A O 1
ATOM 681 N N . ALA A 1 93 ? -6.579 4.078 3.242 1.00 96.75 93 ALA A N 1
ATOM 682 C CA . ALA A 1 93 ? -5.295 3.962 2.554 1.00 96.75 93 ALA A CA 1
ATOM 683 C C . ALA A 1 93 ? -4.236 3.299 3.439 1.00 96.75 93 ALA A C 1
ATOM 685 O O . ALA A 1 93 ? -3.540 2.387 2.986 1.00 96.75 93 ALA A O 1
ATOM 686 N N . TYR A 1 94 ? -4.135 3.723 4.698 1.00 96.38 94 TYR A N 1
ATOM 687 C CA . TYR A 1 94 ? -3.181 3.163 5.644 1.00 96.38 94 TYR A CA 1
ATOM 688 C C . TYR A 1 94 ? -3.439 1.678 5.877 1.00 96.38 94 TYR A C 1
ATOM 690 O O . TYR A 1 94 ? -2.580 0.853 5.561 1.00 96.38 94 TYR A O 1
ATOM 698 N N . THR A 1 95 ? -4.649 1.327 6.313 1.00 94.56 95 THR A N 1
ATOM 699 C CA . THR A 1 95 ? -5.036 -0.060 6.602 1.00 94.56 95 THR A CA 1
ATOM 700 C C . THR A 1 95 ? -4.853 -0.962 5.387 1.00 94.56 95 THR A C 1
ATOM 702 O O . THR A 1 95 ? -4.414 -2.105 5.511 1.00 94.56 95 THR A O 1
ATOM 705 N N . PHE A 1 96 ? -5.161 -0.452 4.193 1.00 95.38 96 PHE A N 1
ATOM 706 C CA . PHE A 1 96 ? -5.083 -1.244 2.973 1.00 95.38 96 PHE A CA 1
ATOM 707 C C . PHE A 1 96 ? -3.658 -1.444 2.491 1.00 95.38 96 PHE A C 1
ATOM 709 O O . PHE A 1 96 ? -3.338 -2.515 1.977 1.00 95.38 96 PHE A O 1
ATOM 716 N N . SER A 1 97 ? -2.776 -0.469 2.713 1.00 96.38 97 SER A N 1
ATOM 717 C CA . SER A 1 97 ? -1.356 -0.634 2.402 1.00 96.38 97 SER A CA 1
ATOM 718 C C . SER A 1 97 ? -0.733 -1.825 3.142 1.00 96.38 97 SER A C 1
ATOM 720 O O . SER A 1 97 ? 0.087 -2.528 2.554 1.00 96.38 97 SER A O 1
ATOM 722 N N . LEU A 1 98 ? -1.190 -2.108 4.372 1.00 95.38 98 LEU A N 1
ATOM 723 C CA . LEU A 1 98 ? -0.665 -3.179 5.224 1.00 95.38 98 LEU A CA 1
ATOM 724 C C . LEU A 1 98 ? -0.923 -4.590 4.677 1.00 95.38 98 LEU A C 1
ATOM 726 O O . 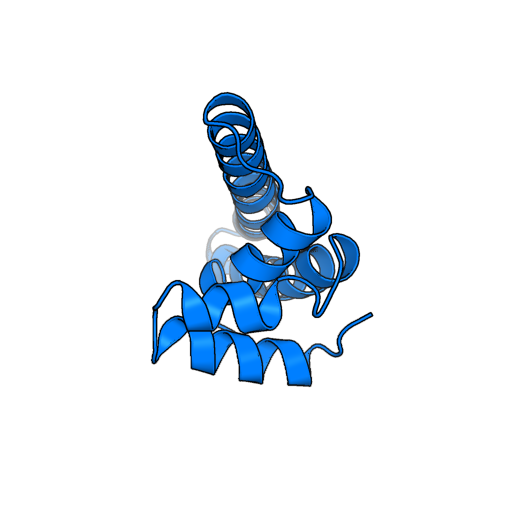LEU A 1 98 ? -0.198 -5.508 5.037 1.00 95.38 98 LEU A O 1
ATOM 730 N N . PHE A 1 99 ? -1.929 -4.794 3.821 1.00 93.50 99 PHE A N 1
ATOM 731 C CA . PHE A 1 99 ? -2.184 -6.105 3.202 1.00 93.50 99 PHE A CA 1
ATOM 732 C C . PHE A 1 99 ? -2.047 -6.108 1.679 1.00 93.50 99 PHE A C 1
ATOM 734 O O . PHE A 1 99 ? -1.843 -7.172 1.099 1.00 93.50 99 PHE A O 1
ATOM 741 N N . TRP A 1 100 ? -2.165 -4.949 1.018 1.00 91.69 100 TRP A N 1
ATOM 742 C CA . TRP A 1 100 ? -1.947 -4.826 -0.425 1.00 91.69 100 TRP A CA 1
ATOM 743 C C . TRP A 1 100 ? -0.506 -5.186 -0.789 1.00 91.69 100 TRP A C 1
ATOM 745 O O . TRP A 1 100 ? -0.273 -5.854 -1.796 1.00 91.69 100 TRP A O 1
ATOM 755 N N . VAL A 1 101 ? 0.453 -4.779 0.053 1.00 86.12 101 VAL A N 1
ATOM 756 C CA . VAL A 1 101 ? 1.851 -5.193 -0.078 1.00 86.12 101 VAL A CA 1
ATOM 757 C C . VAL A 1 101 ? 2.393 -5.685 1.259 1.00 86.12 101 VAL A C 1
ATOM 759 O O . VAL A 1 101 ? 2.892 -4.890 2.051 1.00 86.12 101 VAL A O 1
ATOM 762 N N . PRO A 1 102 ? 2.360 -6.996 1.516 1.00 80.69 102 PRO A N 1
ATOM 763 C CA . PRO A 1 102 ? 3.013 -7.547 2.687 1.00 80.69 102 PRO A CA 1
ATOM 764 C C . PRO A 1 102 ? 4.535 -7.589 2.468 1.00 80.69 102 PRO A C 1
ATOM 766 O O . PRO A 1 102 ? 5.056 -8.574 1.944 1.00 80.69 102 PRO A O 1
ATOM 769 N N . LEU A 1 103 ? 5.227 -6.493 2.810 1.00 81.31 103 LEU A N 1
ATOM 770 C CA . LEU A 1 103 ? 6.697 -6.428 2.893 1.00 81.31 103 LEU A CA 1
ATOM 771 C C . LEU A 1 103 ? 7.191 -7.130 4.159 1.00 81.31 103 LEU A C 1
ATOM 773 O O . LEU A 1 103 ? 8.178 -7.891 4.054 1.00 81.31 103 LEU A O 1
#

Radius of gyration: 14.22 Å; chains: 1; bounding box: 37×23×36 Å

Sequence (103 aa):
MAQVSEMIQQSREVVTKPSVASFERYETSGTMQDALIYVAIAAAISGLLGLGGGIGGLISGIVTTLLGFFIFTYLIFWIGKQQGGTGSLDEVAYTFSLFWVPL

pLDDT: mean 94.78, std 3.42, range [77.94, 97.62]

Secondary structure (DSSP, 8-state):
---HHHHHHHHHHHHHS--HHHHHTTTTS--HHHHHHHHHHHHHHHHHHHGGG-HHHHHHHHHHHHHHHHHHHHHHHHHHHHTT----HHHHHHHHHHHHS--